Protein AF-A0A0R1MH10-F1 (afdb_monomer)

Solvent-accessible surface area (backbone atoms only — not comparable to full-atom values): 10996 Å² total; per-residue (Å²): 116,68,69,54,78,72,66,30,59,38,69,49,75,49,73,66,79,58,63,68,62,50,39,54,51,52,22,54,51,62,68,70,52,80,83,73,74,66,69,77,45,77,47,77,56,81,84,80,81,87,62,103,76,69,92,75,85,73,92,82,74,76,91,62,77,56,71,48,74,49,76,66,80,71,72,65,88,79,61,58,63,61,62,51,40,26,70,72,51,69,49,53,58,67,57,53,51,52,26,51,60,68,27,40,71,56,49,66,62,30,38,69,50,32,49,66,64,40,49,52,52,53,30,53,53,49,41,56,51,48,53,53,54,47,67,77,32,59,45,81,41,79,49,98,50,67,61,65,78,66,80,74,62,70,78,79,83,79,76,78,81,85,79,85,84,92,87,82,84,89,134

Mean predicted aligned error: 15.52 Å

Structure (mmCIF, N/CA/C/O backbone):
data_AF-A0A0R1MH10-F1
#
_entry.id   AF-A0A0R1MH10-F1
#
loop_
_atom_site.group_PDB
_atom_site.id
_atom_site.type_symbol
_atom_site.label_atom_id
_atom_site.label_alt_id
_atom_site.label_comp_id
_atom_site.label_asym_id
_atom_site.label_entity_id
_atom_site.label_seq_id
_atom_site.pdbx_PDB_ins_code
_atom_site.Cartn_x
_atom_site.Cartn_y
_atom_site.Cartn_z
_atom_site.occupancy
_atom_site.B_iso_or_equiv
_atom_site.auth_seq_id
_atom_site.auth_comp_id
_atom_site.auth_asym_id
_atom_site.auth_atom_id
_atom_site.pdbx_PDB_model_num
ATOM 1 N N . MET A 1 1 ? -29.114 27.194 25.968 1.00 63.59 1 MET A N 1
ATOM 2 C CA . MET A 1 1 ? -28.027 26.240 26.307 1.00 63.59 1 MET A CA 1
ATOM 3 C C . MET A 1 1 ? -28.200 24.905 25.583 1.00 63.59 1 MET A C 1
ATOM 5 O O . MET A 1 1 ? -27.316 24.065 25.655 1.00 63.59 1 MET A O 1
ATOM 9 N N . ASP A 1 2 ? -29.293 24.713 24.843 1.00 77.38 2 ASP A N 1
ATOM 10 C CA . ASP A 1 2 ? -29.742 23.392 24.395 1.00 77.38 2 ASP A CA 1
ATOM 11 C C . ASP A 1 2 ? -28.811 22.737 23.377 1.00 77.38 2 ASP A C 1
ATOM 13 O O . ASP A 1 2 ? -28.592 21.536 23.448 1.00 77.38 2 ASP A O 1
ATOM 17 N N . LEU A 1 3 ? -28.186 23.515 22.489 1.00 82.88 3 LEU A N 1
ATOM 18 C CA . LEU A 1 3 ? -27.223 22.991 21.516 1.00 82.88 3 LEU A CA 1
ATOM 19 C C . LEU A 1 3 ? -26.020 22.314 22.190 1.00 82.88 3 LEU A C 1
ATOM 21 O O . LEU A 1 3 ? -25.585 21.260 21.741 1.00 82.88 3 LEU A O 1
ATOM 25 N N . TRP A 1 4 ? -25.515 22.891 23.284 1.00 83.06 4 TRP A N 1
ATOM 26 C CA . TRP A 1 4 ? -24.338 22.379 23.987 1.00 83.06 4 TRP A CA 1
ATOM 27 C C . TRP A 1 4 ? -24.566 20.965 24.526 1.00 83.06 4 TRP A C 1
ATOM 29 O O . TRP A 1 4 ? -23.764 20.073 24.270 1.00 83.06 4 TRP A O 1
ATOM 39 N N . ASN A 1 5 ? -25.718 20.735 25.158 1.00 79.75 5 ASN A N 1
ATOM 40 C CA . ASN A 1 5 ? -26.096 19.430 25.707 1.00 79.75 5 ASN A CA 1
ATOM 41 C C . ASN A 1 5 ? -26.227 18.330 24.635 1.00 79.75 5 ASN A C 1
ATOM 43 O O . ASN A 1 5 ? -26.214 17.149 24.970 1.00 79.75 5 ASN A O 1
ATOM 47 N N . HIS A 1 6 ? -26.375 18.701 23.357 1.00 80.12 6 HIS A N 1
ATOM 48 C CA . HIS A 1 6 ? -26.439 17.746 22.248 1.00 80.12 6 HIS A CA 1
ATOM 49 C C . HIS A 1 6 ? -25.063 17.430 21.646 1.00 80.12 6 HIS A C 1
ATOM 51 O O . HIS A 1 6 ? -24.891 16.349 21.090 1.00 80.12 6 HIS A O 1
ATOM 57 N N . ILE A 1 7 ? -24.090 18.346 21.738 1.00 85.44 7 ILE A N 1
ATOM 58 C CA . ILE A 1 7 ? -22.777 18.203 21.082 1.00 85.44 7 ILE A CA 1
ATOM 59 C C . ILE A 1 7 ? -21.623 17.933 22.056 1.00 85.44 7 ILE A C 1
ATOM 61 O O . ILE A 1 7 ? -20.516 17.641 21.612 1.00 85.44 7 ILE A O 1
ATOM 65 N N . ASN A 1 8 ? -21.851 18.024 23.370 1.00 85.06 8 ASN A N 1
ATOM 66 C CA . ASN A 1 8 ? -20.802 17.855 24.377 1.00 85.06 8 ASN A CA 1
ATOM 67 C C . ASN A 1 8 ? -20.466 16.388 24.695 1.00 85.06 8 ASN A C 1
ATOM 69 O O . ASN A 1 8 ? -19.541 16.143 25.462 1.00 85.06 8 ASN A O 1
ATOM 73 N N . LYS A 1 9 ? -21.176 15.406 24.131 1.00 84.50 9 LYS A N 1
ATOM 74 C CA . LYS A 1 9 ? -20.918 13.983 24.387 1.00 84.50 9 LYS A CA 1
ATOM 75 C C . LYS A 1 9 ? -19.616 13.539 23.727 1.00 84.50 9 LYS A C 1
ATOM 77 O O . LYS A 1 9 ? -19.423 13.737 22.526 1.00 84.50 9 LYS A O 1
ATOM 82 N N . LYS A 1 10 ? -18.729 12.899 24.490 1.00 84.81 10 LYS A N 1
ATOM 83 C CA . LYS A 1 10 ? -17.551 12.247 23.919 1.00 84.81 10 LYS A CA 1
ATOM 84 C C . LYS A 1 10 ? -17.973 10.979 23.178 1.00 84.81 10 LYS A C 1
ATOM 86 O O . LYS A 1 10 ? -18.950 10.312 23.519 1.00 84.81 10 LYS A O 1
ATOM 91 N N . THR A 1 11 ? -17.232 10.658 22.127 1.00 84.94 11 THR A N 1
ATOM 92 C CA . THR A 1 11 ? -17.444 9.446 21.338 1.00 84.94 11 THR A CA 1
ATOM 93 C C . THR A 1 11 ? -16.133 8.694 21.197 1.00 84.94 11 THR A C 1
ATOM 95 O O . THR A 1 11 ? -15.051 9.280 21.202 1.00 84.94 11 THR A O 1
ATOM 98 N N . THR A 1 12 ? -16.242 7.378 21.091 1.00 86.88 12 THR A N 1
ATOM 99 C CA . THR A 1 12 ? -15.170 6.493 20.646 1.00 86.88 12 THR A CA 1
ATOM 100 C C . THR A 1 12 ? -15.584 5.847 19.328 1.00 86.88 12 THR A C 1
ATOM 102 O O . THR A 1 12 ? -16.761 5.885 18.955 1.00 86.88 12 THR A O 1
ATOM 105 N N . TYR A 1 13 ? -14.635 5.261 18.610 1.00 80.38 13 TYR A N 1
ATOM 106 C CA . TYR A 1 13 ? -14.892 4.583 17.347 1.00 80.38 13 TYR A CA 1
ATOM 107 C C . TYR A 1 13 ? -14.321 3.167 17.364 1.00 80.38 13 TYR A C 1
ATOM 109 O O . TYR A 1 13 ? -13.304 2.888 17.998 1.00 80.38 13 TYR A O 1
ATOM 117 N N . GLU A 1 14 ? -14.990 2.274 16.649 1.00 82.50 14 GLU A N 1
ATOM 118 C CA . GLU A 1 14 ? -14.522 0.927 16.349 1.00 82.50 14 GLU A CA 1
ATOM 119 C C . GLU A 1 14 ? -14.505 0.757 14.829 1.00 82.50 14 GLU A C 1
ATOM 121 O O . GLU A 1 14 ? -15.427 1.203 14.144 1.00 82.50 14 GLU A O 1
ATOM 126 N N . ILE A 1 15 ? -13.437 0.159 14.299 1.00 82.44 15 ILE A N 1
ATOM 127 C CA . ILE A 1 15 ? -13.278 -0.089 12.863 1.00 82.44 15 ILE A CA 1
ATOM 128 C C . ILE A 1 15 ? -13.296 -1.598 12.651 1.00 82.44 15 ILE A C 1
ATOM 130 O O . ILE A 1 15 ? -12.416 -2.305 13.147 1.00 82.44 15 ILE A O 1
ATOM 134 N N 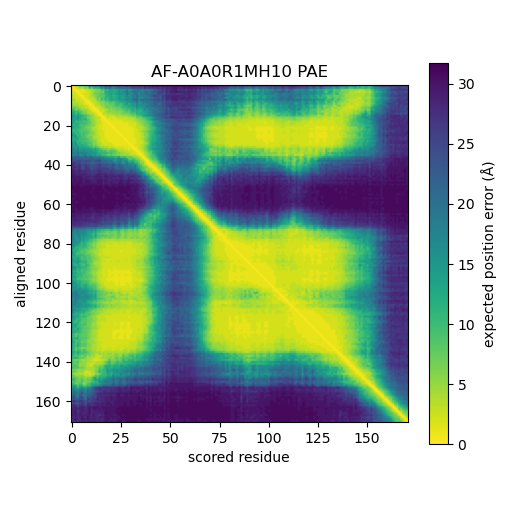. HIS A 1 16 ? -14.270 -2.087 11.887 1.00 83.75 16 HIS A N 1
ATOM 135 C CA . HIS A 1 16 ? -14.294 -3.476 11.435 1.00 83.75 16 HIS A CA 1
ATOM 136 C C . HIS A 1 16 ? -13.599 -3.583 10.075 1.00 83.75 16 HIS A C 1
ATOM 138 O O . HIS A 1 16 ? -14.191 -3.296 9.044 1.00 83.75 16 HIS A O 1
ATOM 144 N N . PHE A 1 17 ? -12.326 -3.976 10.061 1.00 85.69 17 PHE A N 1
ATOM 145 C CA . PHE A 1 17 ? -11.559 -4.097 8.819 1.00 85.69 17 PHE A CA 1
ATOM 146 C C . PHE A 1 17 ? -11.522 -5.554 8.338 1.00 85.69 17 PHE A C 1
ATOM 148 O O . PHE A 1 17 ? -10.809 -6.378 8.918 1.00 85.69 17 PHE A O 1
ATOM 155 N N . ASP A 1 18 ? -12.273 -5.876 7.281 1.00 90.81 18 ASP A N 1
ATOM 156 C CA . ASP A 1 18 ? -12.199 -7.186 6.626 1.00 90.81 18 ASP A CA 1
ATOM 157 C C . ASP A 1 18 ? -11.030 -7.202 5.632 1.00 90.81 18 ASP A C 1
ATOM 159 O O . ASP A 1 18 ? -11.088 -6.674 4.518 1.00 90.81 18 ASP A O 1
ATOM 163 N N . GLU A 1 19 ? -9.932 -7.829 6.051 1.00 92.56 19 GLU A N 1
ATOM 164 C CA . GLU A 1 19 ? -8.724 -7.919 5.239 1.00 92.56 19 GLU A CA 1
ATOM 165 C C . GLU A 1 19 ? -8.947 -8.669 3.921 1.00 92.56 19 GLU A C 1
ATOM 167 O O . GLU A 1 19 ? -8.366 -8.298 2.900 1.00 92.56 19 GLU A O 1
ATOM 172 N N . ASP A 1 20 ? -9.760 -9.723 3.918 1.00 95.12 20 ASP A N 1
ATOM 173 C CA . ASP A 1 20 ? -9.961 -10.540 2.725 1.00 95.12 20 ASP A CA 1
ATOM 174 C C . ASP A 1 20 ? -10.788 -9.780 1.691 1.00 95.12 20 ASP A C 1
ATOM 176 O O . ASP A 1 20 ? -10.447 -9.778 0.502 1.00 95.12 20 ASP A O 1
ATOM 180 N N . GLN A 1 21 ? -11.823 -9.070 2.140 1.00 94.38 21 GLN A N 1
ATOM 181 C CA . GLN A 1 21 ? -12.586 -8.167 1.287 1.00 94.38 21 GLN A CA 1
ATOM 182 C C . GLN A 1 21 ? -11.686 -7.074 0.695 1.00 94.38 21 GLN A C 1
ATOM 184 O O . GLN A 1 21 ? -11.704 -6.861 -0.522 1.00 94.38 21 GLN A O 1
ATOM 189 N N . PHE A 1 22 ? -10.863 -6.426 1.524 1.00 95.81 22 PHE A N 1
ATOM 190 C CA . PHE A 1 22 ? -9.948 -5.377 1.079 1.00 95.81 22 PHE A CA 1
ATOM 191 C C . PHE A 1 22 ? -8.923 -5.889 0.055 1.00 95.81 22 PHE A C 1
ATOM 193 O O . PHE A 1 22 ? -8.746 -5.286 -1.006 1.00 95.81 22 PHE A O 1
ATOM 200 N N . VAL A 1 23 ? -8.279 -7.031 0.325 1.00 97.19 23 VAL A N 1
ATOM 201 C CA . VAL A 1 23 ? -7.299 -7.642 -0.589 1.00 97.19 23 VAL A CA 1
ATOM 202 C C . VAL A 1 23 ? -7.944 -7.963 -1.937 1.00 97.19 23 VAL A C 1
ATOM 204 O O . VAL A 1 23 ? -7.374 -7.639 -2.980 1.00 97.19 23 VAL A O 1
ATOM 207 N N . ASN A 1 24 ? -9.138 -8.559 -1.937 1.00 96.88 24 ASN A N 1
ATOM 208 C CA . ASN A 1 24 ? -9.848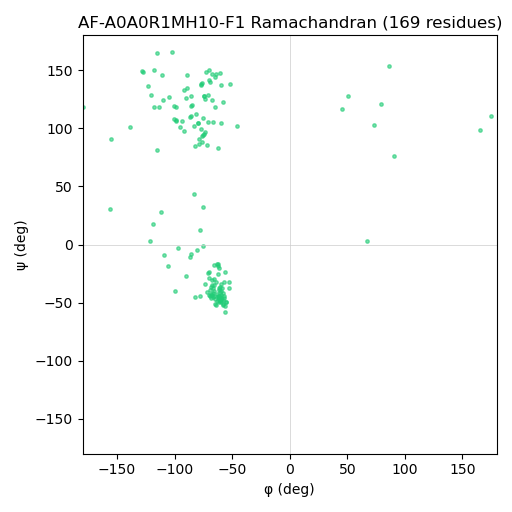 -8.901 -3.170 1.00 96.88 24 ASN A CA 1
ATOM 209 C C . ASN A 1 24 ? -10.211 -7.655 -3.991 1.00 96.88 24 ASN A C 1
ATOM 211 O O . ASN A 1 24 ? -10.013 -7.640 -5.210 1.00 96.88 24 ASN A O 1
ATOM 215 N N . LEU A 1 25 ? -10.688 -6.599 -3.327 1.00 95.75 25 LEU A N 1
ATOM 216 C CA . LEU A 1 25 ? -10.993 -5.316 -3.958 1.00 95.75 25 LEU A CA 1
ATOM 217 C C . LEU A 1 25 ? -9.743 -4.686 -4.593 1.00 95.75 25 LEU A C 1
ATOM 219 O O . LEU A 1 25 ? -9.772 -4.302 -5.764 1.00 95.75 25 LEU A O 1
ATOM 223 N N . ALA A 1 26 ? -8.637 -4.625 -3.849 1.00 96.44 26 ALA A N 1
ATOM 224 C CA . ALA A 1 26 ? -7.380 -4.054 -4.323 1.00 96.44 26 ALA A CA 1
ATOM 225 C C . ALA A 1 26 ? -6.818 -4.813 -5.532 1.00 96.44 26 ALA A C 1
ATOM 227 O O . ALA A 1 26 ? -6.434 -4.199 -6.528 1.00 96.44 26 ALA A O 1
ATOM 228 N N . VAL A 1 27 ? -6.838 -6.149 -5.496 1.00 96.69 27 VAL A N 1
ATOM 229 C CA . VAL A 1 27 ? -6.418 -6.990 -6.629 1.00 96.69 27 VAL A CA 1
ATOM 230 C C . VAL A 1 27 ? -7.273 -6.721 -7.866 1.00 96.69 27 VAL A C 1
ATOM 232 O O . VAL A 1 27 ? -6.735 -6.600 -8.969 1.00 96.69 27 VAL A O 1
ATOM 235 N N . ALA A 1 28 ? -8.595 -6.623 -7.707 1.00 95.81 28 ALA A N 1
ATOM 236 C CA . ALA A 1 28 ? -9.498 -6.342 -8.817 1.00 95.81 28 ALA A CA 1
ATOM 237 C C . ALA A 1 28 ? -9.216 -4.968 -9.441 1.00 95.81 28 ALA A C 1
ATOM 239 O O . ALA A 1 28 ? -9.106 -4.862 -10.664 1.00 95.81 28 ALA A O 1
ATOM 240 N N . ARG A 1 29 ? -9.029 -3.932 -8.615 1.00 94.62 29 ARG A N 1
ATOM 241 C CA . ARG A 1 29 ? -8.722 -2.578 -9.093 1.00 94.62 29 ARG A CA 1
ATOM 242 C C . ARG A 1 29 ? -7.358 -2.477 -9.765 1.00 94.62 29 ARG A C 1
ATOM 244 O O . ARG A 1 29 ? -7.275 -1.893 -10.840 1.00 94.62 29 ARG A O 1
ATOM 251 N N . LEU A 1 30 ? -6.326 -3.116 -9.215 1.00 93.31 30 LEU A N 1
ATOM 252 C CA . LEU A 1 30 ? -5.001 -3.168 -9.844 1.00 93.31 30 LEU A CA 1
ATOM 253 C C . LEU A 1 30 ? -5.035 -3.811 -11.234 1.00 93.31 30 LEU A C 1
ATOM 255 O O . LEU A 1 30 ? -4.329 -3.369 -12.137 1.00 93.31 30 LEU A O 1
ATOM 259 N N . LYS A 1 31 ? -5.860 -4.847 -11.430 1.00 91.44 31 LYS A N 1
ATOM 260 C CA . LYS A 1 31 ? -6.019 -5.507 -12.737 1.00 91.44 31 LYS A CA 1
ATOM 261 C C . LYS A 1 31 ? -6.751 -4.645 -13.765 1.00 91.44 31 LYS A C 1
ATOM 263 O O . LYS A 1 31 ? -6.525 -4.818 -14.957 1.00 91.44 31 LYS A O 1
ATOM 268 N N . GLN A 1 32 ? -7.631 -3.753 -13.315 1.00 90.62 32 GLN A N 1
ATOM 269 C CA . GLN A 1 32 ? -8.398 -2.840 -14.169 1.00 90.62 32 GLN A CA 1
ATOM 270 C C . GLN A 1 32 ? -7.649 -1.535 -14.480 1.00 90.62 32 GLN A C 1
ATOM 272 O O . GLN A 1 32 ? -8.102 -0.762 -15.322 1.00 90.62 32 GLN A O 1
ATOM 277 N N . GLY A 1 33 ? -6.532 -1.279 -13.796 1.00 83.38 33 GLY A N 1
ATOM 278 C CA . GLY A 1 33 ? -5.725 -0.078 -13.957 1.00 83.38 33 GLY A CA 1
ATOM 279 C C . GLY A 1 33 ? -5.156 0.104 -15.363 1.00 83.38 33 GLY A C 1
ATOM 280 O O . GLY A 1 33 ? -4.815 -0.859 -16.054 1.00 83.38 33 GLY A O 1
ATOM 281 N N . SER A 1 34 ? -5.017 1.366 -15.772 1.00 81.38 34 SER A N 1
ATOM 282 C CA . SER A 1 34 ? -4.335 1.721 -17.017 1.00 81.38 34 SER A CA 1
ATOM 283 C C . SER A 1 34 ? -2.852 1.342 -16.966 1.00 81.38 34 SER A C 1
ATOM 285 O O . SER A 1 34 ? -2.232 1.449 -15.906 1.00 81.38 34 SER A O 1
ATOM 287 N N . PRO A 1 35 ? -2.244 0.957 -18.102 1.00 77.25 35 PRO A N 1
ATOM 288 C CA . PRO A 1 35 ? -0.834 0.625 -18.112 1.00 77.25 35 PRO A CA 1
ATOM 289 C C . PRO A 1 35 ? 0.108 1.779 -17.806 1.00 77.25 35 PRO A C 1
ATOM 291 O O . PRO A 1 35 ? -0.107 2.903 -18.262 1.00 77.25 35 PRO A O 1
ATOM 294 N N . ILE A 1 36 ? 1.199 1.481 -17.097 1.00 80.94 36 ILE A N 1
ATOM 295 C CA . ILE A 1 36 ? 2.209 2.483 -16.775 1.00 80.94 36 ILE A CA 1
ATOM 296 C C . ILE A 1 36 ? 3.042 2.814 -18.004 1.00 80.94 36 ILE A C 1
ATOM 298 O O . ILE A 1 36 ? 3.592 1.946 -18.690 1.00 80.94 36 ILE A O 1
ATOM 302 N N . SER A 1 37 ? 3.128 4.114 -18.282 1.00 68.25 37 SER A N 1
ATOM 303 C CA . SER A 1 37 ? 3.898 4.621 -19.407 1.00 68.25 37 SER A CA 1
ATOM 304 C C . SER A 1 37 ? 5.402 4.462 -19.168 1.00 68.25 37 SER A C 1
ATOM 306 O O . SER A 1 37 ? 5.922 4.637 -18.063 1.00 68.25 37 SER A O 1
ATOM 308 N N . ARG A 1 38 ? 6.117 4.118 -20.237 1.00 61.22 38 ARG A N 1
ATOM 309 C CA . ARG A 1 38 ? 7.573 3.976 -20.223 1.00 61.22 38 ARG A CA 1
ATOM 310 C C . ARG A 1 38 ? 8.236 5.352 -20.257 1.00 61.22 38 ARG A C 1
ATOM 312 O O . ARG A 1 38 ? 7.868 6.177 -21.090 1.00 61.22 38 ARG A O 1
ATOM 319 N N . VAL A 1 39 ? 9.280 5.554 -19.453 1.00 59.34 39 VAL A N 1
ATOM 320 C CA . VAL A 1 39 ? 10.143 6.742 -19.567 1.00 59.34 39 VAL A CA 1
ATOM 321 C C . VAL A 1 39 ? 10.928 6.675 -20.882 1.00 59.34 39 VAL A C 1
ATOM 323 O O . VAL A 1 39 ? 11.613 5.686 -21.154 1.00 59.34 39 VAL A O 1
ATOM 326 N N . GLN A 1 40 ? 10.814 7.711 -21.713 1.00 52.81 40 GLN A N 1
ATOM 327 C CA . GLN A 1 40 ? 11.574 7.862 -22.956 1.00 52.81 40 GLN A CA 1
ATOM 328 C C . GLN A 1 40 ? 12.585 8.999 -22.790 1.00 52.81 40 GLN A C 1
ATOM 330 O O . GLN A 1 40 ? 12.202 10.119 -22.462 1.00 52.81 40 GLN A O 1
ATOM 335 N N . TYR A 1 41 ? 13.869 8.721 -23.027 1.00 49.81 41 TYR A N 1
ATOM 336 C CA . TYR A 1 41 ? 14.903 9.755 -23.079 1.00 49.81 41 TYR A CA 1
ATOM 337 C C . TYR A 1 41 ? 15.225 10.073 -24.539 1.00 49.81 41 TYR A C 1
ATOM 339 O O . TYR A 1 41 ? 15.679 9.197 -25.276 1.00 49.81 41 TYR A O 1
ATOM 347 N N . THR A 1 42 ? 15.011 11.324 -24.949 1.00 49.16 42 THR A N 1
ATOM 348 C CA . THR A 1 42 ? 15.448 11.826 -26.257 1.00 49.16 42 THR A CA 1
ATOM 349 C C . THR A 1 42 ? 16.797 12.511 -26.093 1.00 49.16 42 THR A C 1
ATOM 351 O O . THR A 1 42 ? 16.875 13.655 -25.646 1.00 49.16 42 THR A O 1
ATOM 354 N N . THR A 1 43 ? 17.881 11.829 -26.458 1.00 46.19 43 THR A N 1
ATOM 355 C CA . THR A 1 43 ? 19.197 12.473 -26.548 1.00 46.19 43 THR A CA 1
ATOM 356 C C . THR A 1 43 ? 19.342 13.131 -27.917 1.00 46.19 43 THR A C 1
ATOM 358 O O . THR A 1 43 ? 19.299 12.449 -28.941 1.00 46.19 43 THR A O 1
ATOM 361 N N . ARG A 1 44 ? 19.549 14.454 -27.938 1.00 50.62 44 ARG A N 1
ATOM 362 C CA . ARG A 1 44 ? 19.977 15.197 -29.131 1.00 50.62 44 ARG A CA 1
ATOM 363 C C . ARG A 1 44 ? 21.483 15.417 -29.058 1.00 50.62 44 ARG A C 1
ATOM 365 O O . ARG A 1 44 ? 21.952 16.211 -28.249 1.00 50.62 44 ARG A O 1
ATOM 372 N N . MET A 1 45 ? 22.241 14.704 -29.885 1.00 48.28 45 MET A N 1
ATOM 373 C CA . MET A 1 45 ? 23.658 15.000 -30.105 1.00 48.28 45 MET A CA 1
ATOM 374 C C . MET A 1 45 ? 23.775 15.906 -31.327 1.00 48.28 45 MET A C 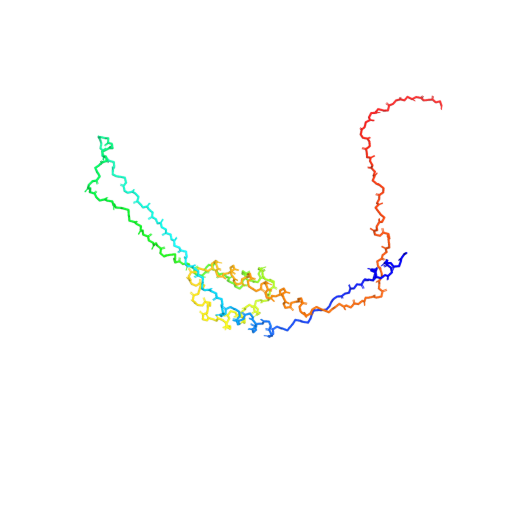1
ATOM 376 O O . MET A 1 45 ? 23.606 15.446 -32.451 1.00 48.28 45 MET A O 1
ATOM 380 N N . ALA A 1 46 ? 24.065 17.189 -31.112 1.00 46.47 46 ALA A N 1
ATOM 381 C CA . ALA A 1 46 ? 24.503 18.072 -32.185 1.00 46.47 46 ALA A CA 1
ATOM 382 C C . ALA A 1 46 ? 26.003 17.841 -32.409 1.00 46.47 46 ALA A C 1
ATOM 384 O O . ALA A 1 46 ? 26.823 18.139 -31.539 1.00 46.47 46 ALA A O 1
ATOM 385 N N . SER A 1 47 ? 26.384 17.278 -33.554 1.00 45.81 47 SER A N 1
ATOM 386 C CA . SER A 1 47 ? 27.791 17.184 -33.943 1.00 45.81 47 SER A CA 1
ATOM 387 C C . SER A 1 47 ? 28.290 18.564 -34.374 1.00 45.81 47 SER A C 1
ATOM 389 O O . SER A 1 47 ? 28.095 18.961 -35.520 1.00 45.81 47 SER A O 1
ATOM 391 N N . ILE A 1 48 ? 28.936 19.303 -33.470 1.00 47.41 48 ILE A N 1
ATOM 392 C CA . ILE A 1 48 ? 29.648 20.533 -33.832 1.00 47.41 48 ILE A CA 1
ATOM 393 C C . ILE A 1 48 ? 30.999 20.121 -34.423 1.00 47.41 48 ILE A C 1
ATOM 395 O O . ILE A 1 48 ? 31.903 19.704 -33.700 1.00 47.41 48 ILE A O 1
ATOM 399 N N . LYS A 1 49 ? 31.140 20.208 -35.748 1.00 40.16 49 LYS A N 1
ATOM 400 C CA . LYS A 1 49 ? 32.451 20.153 -36.405 1.00 40.16 49 LYS A CA 1
ATOM 401 C C . LYS A 1 49 ? 33.037 21.563 -36.408 1.00 40.16 49 LYS A C 1
ATOM 403 O O . LYS A 1 49 ? 32.532 22.437 -37.103 1.00 40.16 49 LYS A O 1
ATOM 408 N N . GLN A 1 50 ? 34.091 21.784 -35.627 1.00 39.06 50 GLN A N 1
ATOM 409 C CA . GLN A 1 50 ? 34.874 23.016 -35.672 1.00 39.06 50 GLN A CA 1
ATOM 410 C C . GLN A 1 50 ? 35.936 22.889 -36.774 1.00 39.06 50 GLN A C 1
ATOM 412 O O . GLN A 1 50 ? 36.772 21.989 -36.728 1.00 39.06 50 GLN A O 1
ATOM 417 N N . SER A 1 51 ? 35.876 23.774 -37.769 1.00 42.44 51 SER A N 1
ATOM 418 C CA . SER A 1 51 ? 36.913 23.979 -38.786 1.00 42.44 51 SER A CA 1
ATOM 419 C C . SER A 1 51 ? 37.558 25.347 -38.556 1.00 42.44 51 SER A C 1
ATOM 421 O O . SER A 1 51 ? 36.885 26.281 -38.117 1.00 42.44 51 SER A O 1
ATOM 423 N N . ASP A 1 52 ? 38.857 25.458 -38.827 1.00 42.28 52 ASP A N 1
ATOM 424 C CA . ASP A 1 52 ? 39.766 26.538 -38.402 1.00 42.28 52 ASP A CA 1
ATOM 425 C C . ASP A 1 52 ? 39.592 27.867 -39.182 1.00 42.28 52 ASP A C 1
ATOM 427 O O . ASP A 1 52 ? 40.541 28.604 -39.429 1.00 42.28 52 ASP A O 1
ATOM 431 N N . GLY A 1 53 ? 38.369 28.182 -39.623 1.00 43.75 53 GLY A N 1
ATOM 432 C CA . GLY A 1 53 ? 38.109 29.257 -40.588 1.00 43.75 53 GLY A CA 1
ATOM 433 C C . GLY A 1 53 ? 36.702 29.856 -40.557 1.00 43.75 53 GLY A C 1
ATOM 434 O O . GLY A 1 53 ? 36.216 30.302 -41.591 1.00 43.75 53 GLY A O 1
ATOM 435 N N . GLY A 1 54 ? 36.047 29.883 -39.393 1.00 41.19 54 GLY A N 1
ATOM 436 C CA . GLY A 1 54 ? 34.717 30.481 -39.231 1.00 41.19 54 GLY A CA 1
ATOM 437 C C . GLY A 1 54 ? 33.560 29.527 -39.553 1.00 41.19 54 GLY A C 1
ATOM 438 O O . GLY A 1 54 ? 33.698 28.555 -40.291 1.00 41.19 54 GLY A O 1
ATOM 439 N N . ILE A 1 55 ? 32.409 29.792 -38.929 1.00 40.62 55 ILE A N 1
ATOM 440 C CA . ILE A 1 55 ? 31.203 28.962 -39.021 1.00 40.62 55 ILE A CA 1
ATOM 441 C C . ILE A 1 55 ? 30.561 29.188 -40.396 1.00 40.62 55 ILE A C 1
ATOM 443 O O . ILE A 1 55 ? 29.803 30.138 -40.581 1.00 40.62 55 ILE A O 1
ATOM 447 N N . ILE A 1 56 ? 30.870 28.331 -41.367 1.00 37.88 56 ILE A N 1
ATOM 448 C CA . ILE A 1 56 ? 30.110 28.245 -42.616 1.00 37.88 56 ILE A CA 1
ATOM 449 C C . ILE A 1 56 ? 28.951 27.280 -42.361 1.00 37.88 56 ILE A C 1
ATOM 451 O O . ILE A 1 56 ? 29.158 26.082 -42.169 1.00 37.88 56 ILE A O 1
ATOM 455 N N . TYR A 1 57 ? 27.729 27.811 -42.314 1.00 37.94 57 TYR A N 1
ATOM 456 C CA . TYR A 1 57 ? 26.516 27.000 -42.366 1.00 37.94 57 TYR A CA 1
ATOM 457 C C . TYR A 1 57 ? 26.306 26.548 -43.816 1.00 37.94 57 TYR A C 1
ATOM 459 O O . TYR A 1 57 ? 25.639 27.233 -44.587 1.00 37.94 57 TYR A O 1
ATOM 467 N N . ASP A 1 58 ? 26.890 25.412 -44.195 1.00 37.41 58 ASP A N 1
ATOM 468 C CA . ASP A 1 58 ? 26.511 24.715 -45.427 1.00 37.41 58 ASP A CA 1
ATOM 469 C C . ASP A 1 58 ? 25.230 23.917 -45.159 1.00 37.41 58 ASP A C 1
ATOM 471 O O . ASP A 1 58 ? 25.238 22.884 -44.489 1.00 37.41 58 ASP A O 1
ATOM 475 N N . ALA A 1 59 ? 24.104 24.425 -45.658 1.00 42.16 59 ALA A N 1
ATOM 476 C CA . ALA A 1 59 ? 22.772 23.867 -45.434 1.00 42.16 59 ALA A CA 1
ATOM 477 C C . ALA A 1 59 ? 22.443 22.628 -46.298 1.00 42.16 59 ALA A C 1
ATOM 479 O O . ALA A 1 59 ? 21.283 22.232 -46.354 1.00 42.16 59 ALA A O 1
ATOM 480 N N . GLU A 1 60 ? 23.417 21.998 -46.968 1.00 43.28 60 GLU A N 1
ATOM 481 C CA . GLU A 1 60 ? 23.124 20.953 -47.968 1.00 43.28 60 GLU A CA 1
ATOM 482 C C . GLU A 1 60 ? 23.728 19.560 -47.721 1.00 43.28 60 GLU A C 1
ATOM 484 O O . GLU A 1 60 ? 23.468 18.651 -48.507 1.00 43.28 60 GLU A O 1
ATOM 489 N N . GLN A 1 61 ? 24.441 19.295 -46.619 1.00 37.50 61 GLN A N 1
ATOM 490 C CA . GLN A 1 61 ? 24.847 17.915 -46.295 1.00 37.50 61 GLN A CA 1
ATOM 491 C C . GLN A 1 61 ? 24.717 17.566 -44.810 1.00 37.50 61 GLN A C 1
ATOM 493 O O . GLN A 1 61 ? 25.605 17.821 -44.003 1.00 37.50 61 GLN A O 1
ATOM 498 N N . GLY A 1 62 ? 23.628 16.857 -44.500 1.00 38.38 62 GLY A N 1
ATOM 499 C CA . GLY A 1 62 ? 23.528 15.977 -43.339 1.00 38.38 62 GLY A CA 1
ATOM 500 C C . GLY A 1 62 ? 23.011 16.643 -42.071 1.00 38.38 62 GLY A C 1
ATOM 501 O O . GLY A 1 62 ? 23.772 16.844 -41.127 1.00 38.38 62 GLY A O 1
ATOM 502 N N . ASP A 1 63 ? 21.698 16.878 -42.011 1.00 41.69 63 ASP A N 1
ATOM 503 C CA . ASP A 1 63 ? 20.966 17.014 -40.748 1.00 41.69 63 ASP A CA 1
ATOM 504 C C . ASP A 1 63 ? 21.060 15.688 -39.973 1.00 41.69 63 ASP A C 1
ATOM 506 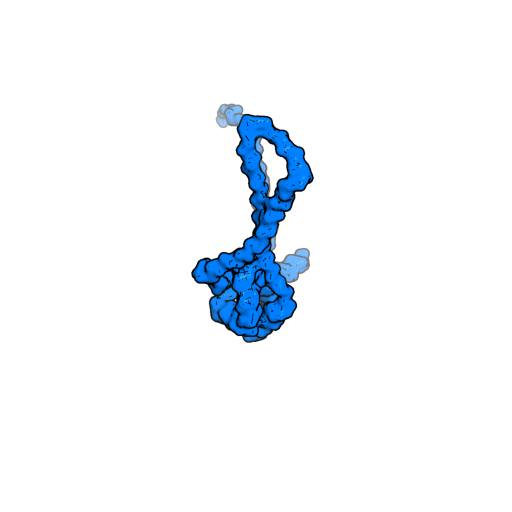O O . ASP A 1 63 ? 20.230 14.786 -40.070 1.00 41.69 63 ASP A O 1
ATOM 510 N N . GLY A 1 64 ? 22.175 15.527 -39.267 1.00 42.75 64 GLY A N 1
ATOM 511 C CA . GLY A 1 64 ? 22.463 14.403 -38.395 1.00 42.75 64 GLY A CA 1
ATOM 512 C C . GLY A 1 64 ? 21.842 14.585 -37.017 1.00 42.75 64 GLY A C 1
ATOM 513 O O . GLY A 1 64 ? 22.511 14.307 -36.024 1.00 42.75 64 GLY A O 1
ATOM 514 N N . THR A 1 65 ? 20.592 15.044 -36.922 1.00 41.09 65 THR A N 1
ATOM 515 C CA . THR A 1 65 ? 19.848 14.981 -35.660 1.00 41.09 65 THR A CA 1
ATOM 516 C C . THR A 1 65 ? 19.485 13.522 -35.389 1.00 41.09 65 THR A C 1
ATOM 518 O O . THR A 1 65 ? 18.428 13.022 -35.765 1.00 41.09 65 THR A O 1
ATOM 521 N N . ARG A 1 66 ? 20.403 12.785 -34.757 1.00 44.50 66 ARG A N 1
ATOM 522 C CA . ARG A 1 66 ? 20.169 11.393 -34.365 1.00 44.50 66 ARG A CA 1
ATOM 523 C C . ARG A 1 66 ? 19.403 11.369 -33.043 1.00 44.50 66 ARG A C 1
ATOM 525 O O . ARG A 1 66 ? 20.008 11.260 -31.980 1.00 44.50 66 ARG A O 1
ATOM 532 N N . GLU A 1 67 ? 18.076 11.474 -33.104 1.00 44.16 67 GLU A N 1
ATOM 533 C CA . GLU A 1 67 ? 17.228 11.180 -31.945 1.00 44.16 67 GLU A CA 1
ATOM 534 C C . GLU A 1 67 ? 17.329 9.685 -31.637 1.00 44.16 67 GLU A C 1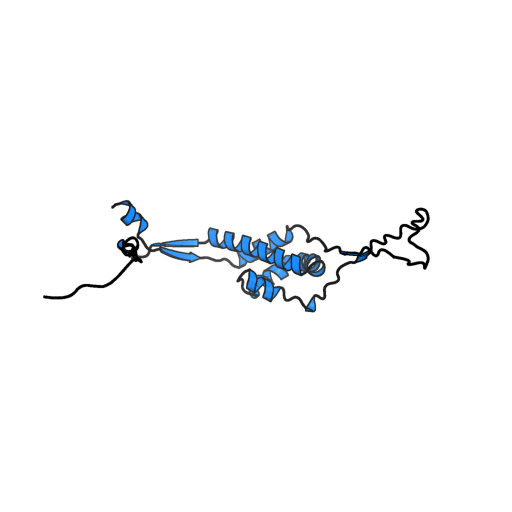
ATOM 536 O O . GLU A 1 67 ? 16.813 8.830 -32.355 1.00 44.16 67 GLU A O 1
ATOM 541 N N . THR A 1 68 ? 18.056 9.356 -30.574 1.00 46.28 68 THR A N 1
ATOM 542 C CA . THR A 1 68 ? 18.113 7.984 -30.074 1.00 46.28 68 THR A CA 1
ATOM 543 C C . THR A 1 68 ? 17.180 7.910 -28.878 1.00 46.28 68 THR A C 1
ATOM 545 O O . THR A 1 68 ? 17.482 8.481 -27.833 1.00 46.28 68 THR A O 1
ATOM 548 N N . VAL A 1 69 ? 16.037 7.237 -29.034 1.00 51.97 69 VAL A N 1
ATOM 549 C CA . VAL A 1 69 ? 15.158 6.903 -27.906 1.00 51.97 69 VAL A CA 1
ATOM 550 C C . VAL A 1 69 ? 15.809 5.744 -27.159 1.00 51.97 69 VAL A C 1
ATOM 552 O O . VAL A 1 69 ? 15.653 4.578 -27.529 1.00 51.97 69 VAL A O 1
ATOM 555 N N . ALA A 1 70 ? 16.605 6.059 -26.139 1.00 52.88 70 ALA A N 1
ATOM 556 C CA . ALA A 1 70 ? 17.180 5.040 -25.275 1.00 52.88 70 ALA A CA 1
ATOM 557 C C . ALA A 1 70 ? 16.084 4.497 -24.347 1.00 52.88 70 ALA A C 1
ATOM 559 O O . ALA A 1 70 ? 15.379 5.257 -23.678 1.00 52.88 70 ALA A O 1
ATOM 560 N N . LYS A 1 71 ? 15.921 3.171 -24.318 1.00 58.47 71 LYS A N 1
ATOM 561 C CA . LYS A 1 71 ? 15.060 2.505 -23.336 1.00 58.47 71 LYS A CA 1
ATOM 562 C C . LYS A 1 71 ? 15.774 2.550 -21.987 1.00 58.47 71 LYS A C 1
ATOM 564 O O . LYS A 1 71 ? 16.905 2.086 -21.893 1.00 58.47 71 LYS A O 1
ATOM 569 N N . ALA A 1 72 ? 15.117 3.087 -20.963 1.00 63.72 72 ALA A N 1
ATOM 570 C CA . ALA A 1 72 ? 15.594 2.961 -19.593 1.00 63.72 72 ALA A CA 1
ATOM 571 C C . ALA A 1 72 ? 15.544 1.478 -19.186 1.00 63.72 72 ALA A C 1
ATOM 573 O O . ALA A 1 72 ? 14.471 0.872 -19.207 1.00 63.72 72 ALA A O 1
ATOM 574 N N . GLU A 1 73 ? 16.692 0.888 -18.863 1.00 71.38 73 GLU A N 1
ATOM 575 C CA . GLU A 1 73 ? 16.760 -0.401 -18.175 1.00 71.38 73 GLU A CA 1
ATOM 576 C C . GLU A 1 73 ? 16.991 -0.130 -16.689 1.00 71.38 73 GLU A C 1
ATOM 578 O O . GLU A 1 73 ? 17.986 0.487 -16.306 1.00 71.38 73 GLU A O 1
ATOM 583 N N . TYR A 1 74 ? 16.039 -0.548 -15.855 1.00 79.62 74 TYR A N 1
ATOM 584 C CA . TYR A 1 74 ? 16.127 -0.393 -14.408 1.00 79.62 74 TYR A CA 1
ATOM 585 C C . TYR A 1 74 ? 16.767 -1.631 -13.781 1.00 79.62 74 TYR A C 1
ATOM 587 O O . TYR A 1 74 ? 16.363 -2.763 -14.053 1.00 79.62 74 TYR A O 1
ATOM 595 N N . ASP A 1 75 ? 17.729 -1.412 -12.888 1.00 85.56 75 ASP A N 1
ATOM 596 C CA . ASP A 1 75 ? 18.235 -2.457 -12.003 1.00 85.56 75 ASP A CA 1
ATOM 597 C C . ASP A 1 75 ? 17.216 -2.710 -10.883 1.00 85.56 75 ASP A C 1
ATOM 599 O O . ASP A 1 75 ? 17.202 -2.021 -9.862 1.00 85.56 75 ASP A O 1
ATOM 603 N N . LEU A 1 76 ? 16.341 -3.696 -11.099 1.00 84.69 76 LEU A N 1
ATOM 604 C CA . LEU A 1 76 ? 15.253 -4.045 -10.179 1.00 84.69 76 LEU A CA 1
ATOM 605 C C . LEU A 1 76 ? 15.745 -4.486 -8.797 1.00 84.69 76 LEU A C 1
ATOM 607 O O . LEU A 1 76 ? 14.977 -4.426 -7.845 1.00 84.69 76 LEU A O 1
ATOM 611 N N . SER A 1 77 ? 17.012 -4.900 -8.663 1.00 86.31 77 SER A N 1
ATOM 612 C CA . SER A 1 77 ? 17.573 -5.304 -7.368 1.00 86.31 77 SER A CA 1
ATOM 613 C C . SER A 1 77 ? 17.667 -4.149 -6.365 1.00 86.31 77 SER A C 1
ATOM 615 O O . SER A 1 77 ? 17.775 -4.386 -5.164 1.00 86.31 77 SER A O 1
ATOM 617 N N . LYS A 1 78 ? 17.595 -2.903 -6.848 1.00 88.25 78 LYS A N 1
ATOM 618 C CA . LYS A 1 78 ? 17.638 -1.686 -6.027 1.00 88.25 78 LYS A CA 1
ATOM 619 C C . LYS A 1 78 ? 16.277 -1.260 -5.481 1.00 88.25 78 LYS A C 1
ATOM 621 O O . LYS A 1 78 ? 16.233 -0.331 -4.680 1.00 88.25 78 LYS A O 1
ATOM 626 N N . PHE A 1 79 ? 15.194 -1.902 -5.912 1.00 90.00 79 PHE A N 1
ATOM 627 C CA . PHE A 1 79 ? 13.837 -1.535 -5.527 1.00 90.00 79 PHE A CA 1
ATOM 628 C C . PHE A 1 79 ? 13.281 -2.538 -4.515 1.00 90.00 79 PHE A C 1
ATOM 630 O O . PHE A 1 79 ? 13.264 -3.744 -4.764 1.00 90.00 79 PHE A O 1
ATOM 637 N N . ASP A 1 80 ? 12.800 -2.032 -3.380 1.00 93.75 80 ASP A N 1
ATOM 638 C CA . ASP A 1 80 ? 12.065 -2.808 -2.379 1.00 93.75 80 ASP A CA 1
ATOM 639 C C . ASP A 1 80 ? 10.631 -2.285 -2.282 1.00 93.75 80 ASP A C 1
ATOM 641 O O . ASP A 1 80 ? 10.270 -1.521 -1.382 1.00 93.75 80 ASP A O 1
ATOM 645 N N . ILE A 1 81 ? 9.808 -2.750 -3.220 1.00 93.44 81 ILE A N 1
ATOM 646 C CA . ILE A 1 81 ? 8.396 -2.379 -3.329 1.00 93.44 81 ILE A CA 1
ATOM 647 C C . ILE A 1 81 ? 7.602 -2.686 -2.054 1.00 93.44 81 ILE A C 1
ATOM 649 O O . ILE A 1 81 ? 6.663 -1.970 -1.719 1.00 93.44 81 ILE A O 1
ATOM 653 N N . LEU A 1 82 ? 7.963 -3.737 -1.307 1.00 95.62 82 LEU A N 1
ATOM 654 C CA . LEU A 1 82 ? 7.250 -4.087 -0.078 1.00 95.62 82 LEU A CA 1
ATOM 655 C C . LEU A 1 82 ? 7.518 -3.062 1.019 1.00 95.62 82 LEU A C 1
ATOM 657 O O . LEU A 1 82 ? 6.588 -2.683 1.727 1.00 95.62 82 LEU A O 1
ATOM 661 N N . THR A 1 83 ? 8.774 -2.640 1.171 1.00 96.62 83 THR A N 1
ATOM 662 C CA . THR A 1 83 ? 9.145 -1.599 2.136 1.00 96.62 83 THR A CA 1
ATOM 663 C C . THR A 1 83 ? 8.570 -0.249 1.725 1.00 96.62 83 THR A C 1
ATOM 665 O O . THR A 1 83 ? 7.998 0.435 2.571 1.00 96.62 83 THR A O 1
ATOM 668 N N . TYR A 1 84 ? 8.653 0.105 0.440 1.00 96.56 84 TYR A N 1
ATOM 669 C CA . TYR A 1 84 ? 8.061 1.336 -0.079 1.00 96.56 84 TYR A CA 1
ATOM 670 C C . TYR A 1 84 ? 6.557 1.398 0.221 1.00 96.56 84 TYR A C 1
ATOM 672 O O . TYR A 1 84 ? 6.105 2.274 0.953 1.00 96.56 84 TYR A O 1
ATOM 680 N N . LEU A 1 85 ? 5.785 0.406 -0.238 1.00 97.00 85 LEU A N 1
ATOM 681 C CA . LEU A 1 85 ? 4.332 0.401 -0.055 1.00 97.00 85 LEU A CA 1
ATOM 682 C C . LEU A 1 85 ? 3.930 0.310 1.419 1.00 97.00 85 LEU A C 1
ATOM 684 O O . LEU A 1 85 ? 2.905 0.864 1.804 1.00 97.00 85 LEU A O 1
ATOM 688 N N . GLN A 1 86 ? 4.714 -0.369 2.259 1.00 97.44 86 GLN A N 1
ATOM 689 C CA . GLN A 1 86 ? 4.469 -0.397 3.701 1.00 97.44 86 GLN A CA 1
ATOM 690 C C . GLN A 1 86 ? 4.566 1.005 4.307 1.00 97.44 86 GLN A C 1
ATOM 692 O O . GLN A 1 86 ? 3.700 1.376 5.099 1.00 97.44 86 GLN A O 1
ATOM 697 N N . ASN A 1 87 ? 5.596 1.767 3.940 1.00 97.12 87 ASN A N 1
ATOM 698 C CA . ASN A 1 87 ? 5.803 3.117 4.453 1.00 97.12 87 ASN A CA 1
ATOM 699 C C . ASN A 1 87 ? 4.730 4.085 3.940 1.00 97.12 87 ASN A C 1
ATOM 701 O O . ASN A 1 87 ? 4.183 4.847 4.730 1.00 97.12 87 ASN A O 1
ATOM 705 N N . GLU A 1 88 ? 4.382 3.999 2.655 1.00 96.44 88 GLU A N 1
ATOM 706 C CA . GLU A 1 88 ? 3.402 4.898 2.031 1.00 96.44 88 GLU A CA 1
ATOM 707 C C . GLU A 1 88 ? 1.953 4.607 2.445 1.00 96.44 88 GLU A C 1
ATOM 709 O O . GLU A 1 88 ? 1.131 5.515 2.555 1.00 96.44 88 GLU A O 1
ATOM 714 N N . THR A 1 89 ? 1.604 3.337 2.680 1.00 95.50 89 THR A N 1
ATOM 715 C CA . THR A 1 89 ? 0.205 2.943 2.938 1.00 95.50 89 THR A CA 1
ATOM 716 C C . THR A 1 89 ? -0.085 2.602 4.396 1.00 95.50 89 THR A C 1
ATOM 718 O O . THR A 1 89 ? -1.250 2.546 4.797 1.00 95.50 89 THR A O 1
ATOM 721 N N . GLY A 1 90 ? 0.939 2.315 5.203 1.00 94.94 90 GLY A N 1
ATOM 722 C CA . GLY A 1 90 ? 0.782 1.780 6.558 1.00 94.94 90 GLY A CA 1
ATOM 723 C C . GLY A 1 90 ? 0.209 0.355 6.615 1.00 94.94 90 GLY A C 1
ATOM 724 O O . GLY A 1 90 ? -0.022 -0.171 7.705 1.00 94.94 90 GLY A O 1
ATOM 725 N N . LEU A 1 91 ? -0.028 -0.297 5.470 1.00 95.88 91 LEU A N 1
ATOM 726 C CA . LEU A 1 91 ? -0.479 -1.684 5.423 1.00 95.88 91 LEU A CA 1
ATOM 727 C C . LEU A 1 91 ? 0.644 -2.629 5.856 1.00 95.88 91 LEU A C 1
ATOM 729 O O . LEU A 1 91 ? 1.834 -2.392 5.642 1.00 95.88 91 LEU A O 1
ATOM 733 N N . THR A 1 92 ? 0.266 -3.768 6.434 1.00 96.50 92 THR A N 1
ATOM 734 C CA . THR A 1 92 ? 1.258 -4.791 6.776 1.00 96.50 92 THR A CA 1
ATOM 735 C C . THR A 1 92 ? 1.862 -5.399 5.508 1.00 96.50 92 THR A C 1
ATOM 737 O O . THR A 1 92 ? 1.167 -5.618 4.512 1.00 96.50 92 THR A O 1
ATOM 740 N N . ARG A 1 93 ? 3.147 -5.780 5.566 1.00 97.25 93 ARG A N 1
ATOM 741 C CA . ARG A 1 93 ? 3.827 -6.480 4.456 1.00 97.25 93 ARG A CA 1
ATOM 742 C C . ARG A 1 93 ? 3.061 -7.720 3.989 1.00 97.25 93 ARG A C 1
ATOM 744 O O . ARG A 1 93 ? 3.091 -8.040 2.807 1.00 97.25 93 ARG A O 1
ATOM 751 N N . ARG A 1 94 ? 2.361 -8.406 4.905 1.00 97.06 94 ARG A N 1
ATOM 752 C CA . ARG A 1 94 ? 1.516 -9.568 4.592 1.00 97.06 94 ARG A CA 1
ATOM 753 C C . ARG A 1 94 ? 0.388 -9.194 3.629 1.00 97.06 94 ARG A C 1
ATOM 755 O O . ARG A 1 94 ? 0.229 -9.872 2.620 1.00 97.06 94 ARG A O 1
ATOM 762 N N . ILE A 1 95 ? -0.349 -8.119 3.907 1.00 96.94 95 ILE A N 1
ATOM 763 C CA . ILE A 1 95 ? -1.447 -7.641 3.051 1.00 96.94 95 ILE A CA 1
ATOM 764 C C . ILE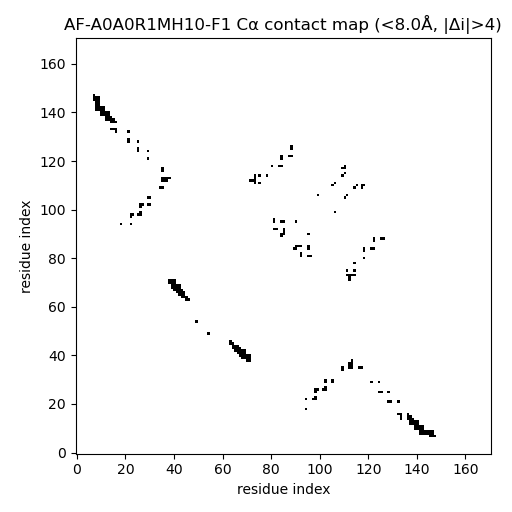 A 1 95 ? -0.908 -7.218 1.685 1.00 96.94 95 ILE A C 1
ATOM 766 O O . ILE A 1 95 ? -1.400 -7.682 0.660 1.00 96.94 95 ILE A O 1
ATOM 770 N N . ILE A 1 96 ? 0.156 -6.412 1.670 1.00 97.62 96 ILE A N 1
ATOM 771 C CA . ILE A 1 96 ? 0.779 -5.931 0.429 1.00 97.62 96 ILE A CA 1
ATOM 772 C C . ILE A 1 96 ? 1.231 -7.115 -0.434 1.00 97.62 96 ILE A C 1
ATOM 774 O O . ILE A 1 96 ? 0.897 -7.187 -1.615 1.00 97.62 96 ILE A O 1
ATOM 778 N N . ALA A 1 97 ? 1.920 -8.096 0.154 1.00 97.06 97 ALA A N 1
ATOM 779 C CA . ALA A 1 97 ? 2.360 -9.287 -0.566 1.00 97.06 97 ALA A CA 1
ATOM 780 C C . ALA A 1 97 ? 1.183 -10.099 -1.132 1.00 97.06 97 ALA A C 1
ATOM 782 O O . ALA A 1 97 ? 1.272 -10.599 -2.253 1.00 97.06 97 ALA A O 1
ATOM 783 N N . ARG A 1 98 ? 0.068 -10.226 -0.397 1.00 97.81 98 ARG A N 1
ATOM 784 C CA . ARG A 1 98 ? -1.147 -10.889 -0.904 1.00 97.81 98 ARG A CA 1
ATOM 785 C C . ARG A 1 98 ? -1.721 -10.157 -2.119 1.00 97.81 98 ARG A C 1
ATOM 787 O O . ARG A 1 98 ? -2.055 -10.809 -3.105 1.00 97.81 98 ARG A O 1
ATOM 794 N N . ILE A 1 99 ? -1.787 -8.828 -2.066 1.00 97.19 99 ILE A N 1
ATOM 795 C CA . ILE A 1 99 ? -2.308 -7.994 -3.156 1.00 97.19 99 ILE A CA 1
ATOM 796 C C . ILE A 1 99 ? -1.417 -8.103 -4.399 1.00 97.19 99 ILE A C 1
ATOM 798 O O . ILE A 1 99 ? -1.906 -8.427 -5.482 1.00 97.19 99 ILE A O 1
ATOM 802 N N . LEU A 1 100 ? -0.104 -7.906 -4.246 1.00 95.62 100 LEU A N 1
ATOM 803 C CA . LEU A 1 100 ? 0.845 -7.983 -5.360 1.00 95.62 100 LEU A CA 1
ATOM 804 C C . LEU A 1 100 ? 0.847 -9.375 -6.007 1.00 95.62 100 LEU A C 1
ATOM 806 O O . LEU A 1 100 ? 0.837 -9.479 -7.232 1.00 95.62 100 LEU A O 1
ATOM 810 N N . ASN A 1 101 ? 0.779 -10.450 -5.212 1.00 95.50 101 ASN A N 1
ATOM 811 C CA . ASN A 1 101 ? 0.671 -11.813 -5.742 1.00 95.50 101 ASN A CA 1
ATOM 812 C C . ASN A 1 101 ? -0.659 -12.054 -6.472 1.00 95.50 101 ASN A C 1
ATOM 814 O O . ASN A 1 101 ? -0.675 -12.672 -7.536 1.00 95.50 101 ASN A O 1
ATOM 818 N N . GLY A 1 102 ? -1.777 -11.540 -5.949 1.00 94.81 102 GLY A N 1
ATOM 819 C CA . GLY A 1 102 ? -3.080 -11.631 -6.614 1.00 94.81 102 GLY A CA 1
ATOM 820 C C . GLY A 1 102 ? -3.126 -10.913 -7.970 1.00 94.81 102 GLY A C 1
ATOM 821 O O . GLY A 1 102 ? -3.902 -11.300 -8.852 1.00 94.81 102 GLY A O 1
ATOM 822 N N . ALA A 1 103 ? -2.269 -9.904 -8.155 1.00 93.06 103 ALA A N 1
ATOM 823 C CA . ALA A 1 103 ? -2.095 -9.123 -9.378 1.00 93.06 103 ALA A CA 1
ATOM 824 C C . ALA A 1 103 ? -0.736 -9.368 -10.073 1.00 93.06 103 ALA A C 1
ATOM 826 O O . ALA A 1 103 ? -0.249 -8.491 -10.788 1.00 93.06 103 ALA A O 1
ATOM 827 N N . ALA A 1 104 ? -0.130 -10.551 -9.907 1.00 89.62 104 ALA A N 1
ATOM 828 C CA . ALA A 1 104 ? 1.240 -10.832 -10.353 1.00 89.62 104 ALA A CA 1
ATOM 829 C C . ALA A 1 104 ? 1.510 -10.506 -11.835 1.00 89.62 104 ALA A C 1
ATOM 831 O O . ALA A 1 104 ? 2.569 -9.979 -12.164 1.00 89.62 104 ALA A O 1
ATOM 832 N N . GLU A 1 105 ? 0.548 -10.753 -12.728 1.00 86.69 105 GLU A N 1
ATOM 833 C CA . GLU A 1 105 ? 0.667 -10.401 -14.150 1.00 86.69 105 GLU A CA 1
ATOM 834 C C . GLU A 1 105 ? 0.934 -8.900 -14.341 1.00 86.69 105 GLU A C 1
ATOM 836 O O . GLU A 1 105 ? 1.855 -8.506 -15.062 1.00 86.69 105 GLU A O 1
ATOM 841 N N . ARG A 1 106 ? 0.200 -8.054 -13.609 1.00 83.25 106 ARG A N 1
ATOM 842 C CA . ARG A 1 106 ? 0.362 -6.600 -13.636 1.00 83.25 106 ARG A CA 1
ATOM 843 C C . ARG A 1 106 ? 1.717 -6.172 -13.086 1.00 83.25 106 ARG A C 1
ATOM 845 O O . ARG A 1 106 ? 2.398 -5.377 -13.729 1.00 83.25 106 ARG A O 1
ATOM 852 N N . VAL A 1 107 ? 2.131 -6.758 -11.961 1.00 82.31 107 VAL A N 1
ATOM 853 C CA . VAL A 1 107 ? 3.462 -6.534 -11.373 1.00 82.31 107 VAL A CA 1
ATOM 854 C C . VAL A 1 107 ? 4.543 -6.840 -12.409 1.00 82.31 107 VAL A C 1
ATOM 856 O O . VAL A 1 107 ? 5.420 -6.021 -12.660 1.00 82.31 107 VAL A O 1
ATOM 859 N N . THR A 1 108 ? 4.467 -7.995 -13.077 1.00 80.38 108 THR A N 1
ATOM 860 C CA . THR A 1 108 ? 5.488 -8.388 -14.058 1.00 80.38 108 THR A CA 1
ATOM 861 C C . THR A 1 108 ? 5.518 -7.511 -15.306 1.00 80.38 108 THR A C 1
ATOM 863 O O . THR A 1 108 ? 6.593 -7.350 -15.889 1.00 80.38 108 THR A O 1
ATOM 866 N N . ALA A 1 109 ? 4.372 -6.959 -15.709 1.00 83.44 109 ALA A N 1
ATOM 867 C CA . ALA A 1 109 ? 4.251 -6.120 -16.891 1.00 83.44 109 ALA A CA 1
ATOM 868 C C . ALA A 1 109 ? 4.756 -4.692 -16.647 1.00 83.44 109 ALA A C 1
ATOM 870 O O . ALA A 1 109 ? 5.505 -4.185 -17.475 1.00 83.44 109 ALA A O 1
ATOM 871 N N . ASP A 1 110 ? 4.400 -4.068 -15.521 1.00 85.31 110 ASP A N 1
ATOM 872 C CA . ASP A 1 110 ? 4.671 -2.641 -15.301 1.00 85.31 110 ASP A CA 1
ATOM 873 C C . ASP A 1 110 ? 5.880 -2.338 -14.454 1.00 85.31 110 ASP A C 1
ATOM 875 O O . ASP A 1 110 ? 6.631 -1.416 -14.775 1.00 85.31 110 ASP A O 1
ATOM 879 N N . PHE A 1 111 ? 6.099 -3.115 -13.396 1.00 87.31 111 PHE A N 1
ATOM 880 C CA . PHE A 1 111 ? 7.190 -2.832 -12.475 1.00 87.31 111 PHE A CA 1
ATOM 881 C C . PHE A 1 111 ? 8.537 -2.871 -13.203 1.00 87.31 111 PHE A C 1
ATOM 883 O O . PHE A 1 111 ? 9.416 -2.063 -12.945 1.00 87.31 111 PHE A O 1
ATOM 890 N N . LYS A 1 112 ? 8.682 -3.747 -14.206 1.00 84.44 112 LYS A N 1
ATOM 891 C CA . LYS A 1 112 ? 9.888 -3.817 -15.046 1.00 84.44 112 LYS A CA 1
ATOM 892 C C . LYS A 1 112 ? 10.045 -2.637 -16.009 1.00 84.44 112 LYS A C 1
ATOM 894 O O . LYS A 1 112 ? 11.151 -2.388 -16.481 1.00 84.44 112 LYS A O 1
ATOM 899 N N . ILE A 1 113 ? 8.948 -1.971 -16.369 1.00 84.88 113 ILE A N 1
ATOM 900 C CA . ILE A 1 113 ? 8.943 -0.856 -17.323 1.00 84.88 113 ILE A CA 1
ATOM 901 C C . ILE A 1 113 ? 9.342 0.438 -16.625 1.00 84.88 113 ILE A C 1
ATOM 903 O O . ILE A 1 113 ? 10.134 1.200 -17.176 1.00 84.88 113 ILE A O 1
ATOM 907 N N . ASN A 1 114 ? 8.768 0.687 -15.450 1.00 87.94 114 ASN A N 1
ATOM 908 C CA . ASN A 1 114 ? 9.045 1.862 -14.641 1.00 87.94 114 ASN A CA 1
ATOM 909 C C . ASN A 1 114 ? 8.730 1.545 -13.167 1.00 87.94 114 ASN A C 1
ATOM 911 O O . ASN A 1 114 ? 7.586 1.723 -12.745 1.00 87.94 114 ASN A O 1
ATOM 915 N N . PRO A 1 115 ? 9.719 1.059 -12.394 1.00 89.75 115 PRO A N 1
ATOM 916 C CA . PRO A 1 115 ? 9.518 0.666 -11.002 1.00 89.75 115 PRO A CA 1
ATOM 917 C C . PRO A 1 115 ? 8.992 1.807 -10.131 1.00 89.75 115 PRO A C 1
ATOM 919 O O . PRO A 1 115 ? 8.064 1.592 -9.364 1.00 89.75 115 PRO A O 1
ATOM 922 N N . VAL A 1 116 ? 9.532 3.020 -10.311 1.00 89.56 116 VAL A N 1
ATOM 923 C CA . VAL A 1 116 ? 9.176 4.210 -9.517 1.00 89.56 116 VAL A CA 1
ATOM 924 C C . VAL A 1 116 ? 7.717 4.590 -9.746 1.00 89.56 116 VAL A C 1
ATOM 926 O O . VAL A 1 116 ? 6.949 4.692 -8.799 1.00 89.56 116 VAL A O 1
ATOM 929 N N . ALA A 1 117 ? 7.305 4.728 -11.010 1.00 90.12 117 ALA A N 1
ATOM 930 C CA . ALA A 1 117 ? 5.915 5.067 -11.308 1.00 90.12 117 ALA A CA 1
ATOM 931 C C . ALA A 1 117 ? 4.945 3.952 -10.892 1.00 90.12 117 ALA A C 1
ATOM 933 O O . ALA A 1 117 ? 3.794 4.232 -10.574 1.00 90.12 117 ALA A O 1
ATOM 934 N N . TYR A 1 118 ? 5.386 2.688 -10.908 1.00 91.75 118 TYR A N 1
ATOM 935 C CA . TYR A 1 118 ? 4.579 1.575 -10.407 1.00 91.75 118 TYR A CA 1
ATOM 936 C C . TYR A 1 118 ? 4.404 1.619 -8.897 1.00 91.75 118 TYR A C 1
ATOM 938 O O . TYR A 1 118 ? 3.292 1.429 -8.416 1.00 91.75 118 TYR A O 1
ATOM 946 N N . GLU A 1 119 ? 5.476 1.891 -8.162 1.00 93.12 119 GLU A N 1
ATOM 947 C CA . GLU A 1 119 ? 5.443 2.098 -6.719 1.00 93.12 119 GLU A CA 1
ATOM 948 C C . GLU A 1 119 ? 4.471 3.223 -6.341 1.00 93.12 119 GLU A C 1
ATOM 950 O O . GLU A 1 119 ? 3.542 2.967 -5.572 1.00 93.12 119 GLU A O 1
ATOM 955 N N . GLU A 1 120 ? 4.606 4.404 -6.953 1.00 93.31 120 GLU A N 1
ATOM 956 C CA . GLU A 1 120 ? 3.713 5.553 -6.732 1.00 93.31 120 GLU A CA 1
ATOM 957 C C . GLU A 1 120 ? 2.252 5.203 -7.053 1.00 93.31 120 GLU A C 1
ATOM 959 O O . GLU A 1 120 ? 1.372 5.338 -6.204 1.00 93.31 120 GLU A O 1
ATOM 964 N N . TYR A 1 121 ? 1.994 4.651 -8.244 1.00 93.94 121 TYR A N 1
ATOM 965 C CA . TYR A 1 121 ? 0.644 4.281 -8.674 1.00 93.94 121 TYR A CA 1
ATOM 966 C C . TYR A 1 121 ? -0.038 3.295 -7.715 1.00 93.94 121 TYR A C 1
ATOM 968 O O . TYR A 1 121 ? -1.212 3.455 -7.372 1.00 93.94 121 TYR A O 1
ATOM 976 N N . VAL A 1 122 ? 0.678 2.245 -7.300 1.00 95.06 122 VAL A N 1
ATOM 977 C CA . VAL A 1 122 ? 0.124 1.244 -6.384 1.00 95.06 122 VAL A CA 1
ATOM 978 C C . VAL A 1 122 ? -0.076 1.848 -4.996 1.00 95.06 122 VAL A C 1
ATOM 980 O O . VAL A 1 122 ? -1.093 1.560 -4.368 1.00 95.06 122 VAL A O 1
ATOM 983 N N . GLY A 1 123 ? 0.848 2.685 -4.520 1.00 96.38 123 GLY A N 1
ATOM 984 C CA . GLY A 1 123 ? 0.725 3.385 -3.241 1.00 96.38 123 GLY A CA 1
ATOM 985 C C . GLY A 1 123 ? -0.538 4.242 -3.172 1.00 96.38 123 GLY A C 1
ATOM 986 O O . GLY A 1 123 ? -1.352 4.060 -2.262 1.00 96.38 123 GLY A O 1
ATOM 987 N N . ASP A 1 124 ? -0.745 5.090 -4.180 1.00 95.69 124 ASP A N 1
ATOM 988 C CA . ASP A 1 124 ? -1.911 5.973 -4.286 1.00 95.69 124 ASP A CA 1
ATOM 989 C C . ASP A 1 124 ? -3.220 5.180 -4.326 1.00 95.69 124 ASP A C 1
ATOM 991 O O . ASP A 1 124 ? -4.135 5.431 -3.538 1.00 95.69 124 ASP A O 1
ATOM 995 N N . LEU A 1 125 ? -3.289 4.157 -5.187 1.00 95.50 125 LEU A N 1
ATOM 996 C CA . LEU A 1 125 ? -4.473 3.308 -5.306 1.00 95.50 125 LEU A CA 1
ATOM 997 C C . LEU A 1 125 ? -4.812 2.615 -3.980 1.00 95.50 125 LEU A C 1
ATOM 999 O O . LEU A 1 125 ? -5.979 2.518 -3.599 1.00 95.50 125 LEU A O 1
ATOM 1003 N N . LEU A 1 126 ? -3.808 2.092 -3.273 1.00 96.69 126 LEU A N 1
ATOM 1004 C CA . LEU A 1 126 ? -4.029 1.404 -2.004 1.00 96.69 126 LEU A CA 1
ATOM 1005 C C . LEU A 1 126 ? -4.484 2.361 -0.903 1.00 96.69 126 LEU A C 1
ATOM 1007 O O . LEU A 1 126 ? -5.328 1.969 -0.096 1.00 96.69 126 LEU A O 1
ATOM 1011 N N . ASN A 1 127 ? -3.970 3.592 -0.871 1.00 96.94 127 ASN A N 1
ATOM 1012 C CA . ASN A 1 127 ? -4.428 4.611 0.068 1.00 96.94 127 ASN A CA 1
ATOM 1013 C C . ASN A 1 127 ? -5.883 5.013 -0.199 1.00 96.94 127 ASN A C 1
ATOM 1015 O O . ASN A 1 127 ? -6.686 4.954 0.732 1.00 96.94 127 ASN A O 1
ATOM 1019 N N . GLU A 1 128 ? -6.249 5.277 -1.457 1.00 95.56 128 GLU A N 1
ATOM 1020 C CA . GLU A 1 128 ? -7.633 5.580 -1.852 1.00 95.56 128 GLU A CA 1
ATOM 1021 C C . GLU A 1 128 ? -8.597 4.461 -1.419 1.00 95.56 128 GLU A C 1
ATOM 1023 O O . GLU A 1 128 ? -9.634 4.700 -0.795 1.00 95.56 128 GLU A O 1
ATOM 1028 N N . LEU A 1 129 ? -8.257 3.205 -1.720 1.00 94.94 129 LEU A N 1
ATOM 1029 C CA . LEU A 1 129 ? -9.108 2.066 -1.371 1.00 94.94 129 LEU A CA 1
ATOM 1030 C C . LEU A 1 129 ? -9.198 1.850 0.138 1.00 94.94 129 LEU A C 1
ATOM 1032 O O . LEU A 1 129 ? -10.261 1.491 0.640 1.00 94.94 129 LEU A O 1
ATOM 1036 N N . LYS A 1 130 ? -8.097 2.054 0.865 1.00 94.56 130 LYS A N 1
ATOM 1037 C CA . LYS A 1 130 ? -8.048 1.898 2.321 1.00 94.56 130 LYS A CA 1
ATOM 1038 C C . LYS A 1 130 ? -8.913 2.952 3.007 1.00 94.56 130 LYS A C 1
ATOM 1040 O O . LYS A 1 130 ? -9.671 2.600 3.903 1.00 94.56 130 LYS A O 1
ATOM 1045 N N . GLU A 1 131 ? -8.826 4.211 2.587 1.00 92.44 131 GLU A N 1
ATOM 1046 C CA . GLU A 1 131 ? -9.643 5.303 3.131 1.00 92.44 131 GLU A CA 1
ATOM 1047 C C . GLU A 1 131 ? -11.137 5.034 2.940 1.00 92.44 131 GLU A C 1
ATOM 1049 O O . GLU A 1 131 ? -11.898 5.097 3.907 1.00 92.44 131 GLU A O 1
ATOM 1054 N N . ASN A 1 132 ? -11.538 4.631 1.731 1.00 91.38 132 ASN A N 1
ATOM 1055 C CA . ASN A 1 132 ? -12.921 4.254 1.442 1.00 91.38 132 ASN A CA 1
ATOM 1056 C C . ASN A 1 132 ? -13.375 3.059 2.292 1.00 91.38 132 ASN A C 1
ATOM 1058 O O . ASN A 1 132 ? -14.435 3.102 2.913 1.00 91.38 132 ASN A O 1
ATOM 1062 N N . HIS A 1 133 ? -12.549 2.014 2.386 1.00 90.25 133 HIS A N 1
ATOM 1063 C CA . HIS A 1 133 ? -12.893 0.820 3.155 1.00 90.25 133 HIS A CA 1
ATOM 1064 C C . HIS A 1 133 ? -13.008 1.102 4.662 1.00 90.25 133 HIS A C 1
ATOM 1066 O O . HIS A 1 133 ? -13.868 0.535 5.331 1.00 90.25 133 HIS A O 1
ATOM 1072 N N . ILE A 1 134 ? -12.184 2.001 5.209 1.00 89.00 134 ILE A N 1
ATOM 1073 C CA . ILE A 1 134 ? -12.302 2.445 6.604 1.00 89.00 134 ILE A CA 1
ATOM 1074 C C . ILE A 1 134 ? -13.582 3.262 6.802 1.00 89.00 134 ILE A C 1
ATOM 1076 O O . ILE A 1 134 ? -14.308 3.018 7.765 1.00 89.00 134 ILE A O 1
ATOM 1080 N N . ALA A 1 135 ? -13.872 4.207 5.904 1.00 87.62 135 ALA A N 1
ATOM 1081 C CA . ALA A 1 135 ? -15.046 5.072 6.005 1.00 87.62 135 ALA A CA 1
ATOM 1082 C C . ALA A 1 135 ? -16.365 4.281 5.981 1.00 87.62 135 ALA A C 1
ATOM 1084 O O . ALA A 1 135 ? -17.297 4.618 6.706 1.00 87.62 135 ALA A O 1
ATOM 1085 N N . GLU A 1 136 ? -16.433 3.204 5.197 1.00 85.56 136 GLU A N 1
ATOM 1086 C CA . GLU A 1 136 ? -17.601 2.316 5.132 1.00 85.56 136 GLU A CA 1
ATOM 1087 C C . GLU A 1 136 ? -17.807 1.479 6.407 1.00 85.56 136 GLU A C 1
ATOM 1089 O O . GLU A 1 136 ? -18.930 1.063 6.687 1.00 85.56 136 GLU A O 1
ATOM 1094 N N . ASN A 1 137 ? -16.748 1.242 7.190 1.00 83.44 137 ASN A N 1
ATOM 1095 C CA . ASN A 1 137 ? -16.756 0.297 8.311 1.00 83.44 137 ASN A CA 1
ATOM 1096 C C . ASN A 1 137 ? -16.465 0.938 9.680 1.00 83.44 137 ASN A C 1
ATOM 1098 O O . ASN A 1 137 ? -16.121 0.234 10.638 1.00 83.44 137 ASN A O 1
ATOM 1102 N N . ILE A 1 138 ? -16.596 2.263 9.790 1.00 85.31 138 ILE A N 1
ATOM 1103 C CA . ILE A 1 138 ? -16.460 2.973 11.063 1.00 85.31 138 ILE A CA 1
ATOM 1104 C C . ILE A 1 138 ? -17.789 2.990 11.827 1.00 85.31 138 ILE A C 1
ATOM 1106 O O . ILE A 1 138 ? -18.828 3.408 11.316 1.00 85.31 138 ILE A O 1
ATOM 1110 N N . VAL A 1 139 ? -17.753 2.557 13.087 1.00 81.56 139 VAL A N 1
ATOM 1111 C CA . VAL A 1 139 ? -18.904 2.582 13.994 1.00 81.56 139 VAL A CA 1
ATOM 1112 C C . VAL A 1 139 ? -18.580 3.476 15.185 1.00 81.56 139 VAL A C 1
ATOM 1114 O O . VAL A 1 139 ? -17.662 3.195 15.956 1.00 81.56 139 VAL A O 1
ATOM 1117 N N . TYR A 1 140 ? -19.352 4.549 15.358 1.00 81.88 140 TYR A N 1
ATOM 1118 C CA . TYR A 1 140 ? -19.212 5.466 16.489 1.00 81.88 140 TYR A CA 1
ATOM 1119 C C . TYR A 1 140 ? -20.063 5.014 17.675 1.00 81.88 140 TYR A C 1
ATOM 1121 O O . TYR A 1 140 ? -21.241 4.687 17.527 1.00 81.88 140 TYR A O 1
ATOM 1129 N N . LYS A 1 141 ? -19.476 5.045 18.872 1.00 81.31 141 LYS A N 1
ATOM 1130 C CA . LYS A 1 141 ? -20.149 4.758 20.142 1.00 81.31 141 LYS A CA 1
ATOM 1131 C C . LYS A 1 141 ? -20.043 5.977 21.050 1.00 81.31 141 LYS A C 1
ATOM 1133 O O . LYS A 1 141 ? -18.955 6.514 21.252 1.00 81.31 141 L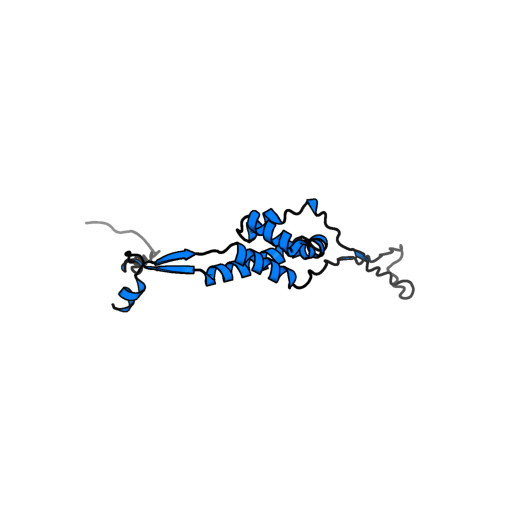YS A O 1
ATOM 1138 N N . MET A 1 142 ? -21.174 6.420 21.590 1.00 82.56 142 MET A N 1
ATOM 1139 C CA . MET A 1 142 ? -21.194 7.457 22.624 1.00 82.56 142 MET A CA 1
ATOM 1140 C C . MET A 1 142 ? -20.600 6.899 23.916 1.00 82.56 142 MET A C 1
ATOM 1142 O O . MET A 1 142 ? -20.849 5.742 24.258 1.00 82.56 142 MET A O 1
ATOM 1146 N N . THR A 1 143 ? -19.813 7.712 24.613 1.00 83.38 143 THR A N 1
ATOM 1147 C CA . THR A 1 143 ? -19.338 7.398 25.961 1.00 83.38 143 THR A CA 1
ATOM 1148 C C . THR A 1 143 ? -20.146 8.183 26.994 1.00 83.38 143 THR A C 1
ATOM 1150 O O . THR A 1 143 ? -20.849 9.137 26.656 1.00 83.38 143 THR A O 1
ATOM 1153 N N . ASP A 1 144 ? -20.040 7.791 28.264 1.00 81.25 144 ASP A N 1
ATOM 1154 C CA . ASP A 1 144 ? -20.693 8.498 29.376 1.00 81.25 144 ASP A CA 1
ATOM 1155 C C . ASP A 1 144 ? -19.984 9.817 29.746 1.00 81.25 144 ASP A C 1
ATOM 1157 O O . ASP A 1 144 ? -20.420 10.536 30.643 1.00 81.25 144 ASP A O 1
ATOM 1161 N N . GLU A 1 145 ? -18.883 10.149 29.066 1.00 83.44 145 GLU A N 1
ATOM 1162 C CA . GLU A 1 145 ? -18.111 11.361 29.317 1.00 83.44 145 GLU A CA 1
ATOM 1163 C C . GLU A 1 145 ? -18.616 12.548 28.494 1.00 83.44 145 GLU A C 1
ATOM 1165 O O . GLU A 1 145 ? -18.990 12.426 27.324 1.00 83.44 145 GLU A O 1
ATOM 1170 N N . GLU A 1 146 ? -18.532 13.735 29.089 1.00 84.19 146 GLU A N 1
ATOM 1171 C CA . GLU A 1 146 ? -18.866 14.997 28.439 1.00 84.19 146 GLU A CA 1
ATOM 1172 C C . GLU A 1 146 ? -17.640 15.910 28.363 1.00 84.19 146 GLU A C 1
ATOM 1174 O O . GLU A 1 146 ? -16.727 15.854 29.192 1.00 84.19 146 GLU A O 1
ATOM 1179 N N . TRP A 1 147 ? -17.606 16.748 27.338 1.00 80.81 147 TRP A N 1
ATOM 1180 C CA . TRP A 1 147 ? -16.691 17.870 27.236 1.00 80.81 147 TRP A CA 1
ATOM 1181 C C . TRP A 1 147 ? -17.163 19.009 28.140 1.00 80.81 147 TRP A C 1
ATOM 1183 O O . TRP A 1 147 ? -18.354 19.321 28.193 1.00 80.81 147 TRP A O 1
ATOM 1193 N N . ASP A 1 148 ? -16.220 19.653 28.827 1.00 77.81 148 ASP A N 1
ATOM 1194 C CA . ASP A 1 148 ? -16.508 20.824 29.650 1.00 77.81 148 ASP A CA 1
ATOM 1195 C C . ASP A 1 148 ? -16.686 22.074 28.767 1.00 77.81 148 ASP A C 1
ATOM 1197 O O . ASP A 1 148 ? -15.926 22.307 27.824 1.00 77.81 148 ASP A O 1
ATOM 1201 N N . ALA A 1 149 ? -17.680 22.905 29.087 1.00 73.31 149 ALA A N 1
ATOM 1202 C CA . ALA A 1 149 ? -17.911 24.189 28.428 1.00 73.31 149 ALA A CA 1
ATOM 1203 C C . ALA A 1 149 ? -16.746 25.175 28.639 1.00 73.31 149 ALA A C 1
ATOM 1205 O O . ALA A 1 149 ? -16.620 26.153 27.898 1.00 73.31 149 ALA A O 1
ATOM 1206 N N . GLU A 1 150 ? -15.875 24.921 29.620 1.00 71.31 150 GLU A N 1
ATOM 1207 C CA . GLU A 1 150 ? -14.652 25.696 29.841 1.00 71.31 150 GLU A CA 1
ATOM 1208 C C . GLU A 1 150 ? -13.650 25.632 28.680 1.00 71.31 150 GLU A C 1
ATOM 1210 O O . GLU A 1 150 ? -12.830 26.538 28.561 1.00 71.31 150 GLU A O 1
ATOM 1215 N N . LEU A 1 151 ? -13.776 24.670 27.755 1.00 64.38 151 LEU A N 1
ATOM 1216 C CA . LEU A 1 151 ? -12.973 24.609 26.521 1.00 64.38 151 LEU A CA 1
ATOM 1217 C C . LEU A 1 151 ? -13.076 25.874 25.651 1.00 64.38 151 LEU A C 1
ATOM 1219 O O . LEU A 1 151 ? -12.176 26.149 24.861 1.00 64.38 151 LEU A O 1
ATOM 1223 N N . PHE A 1 152 ? -14.158 26.646 25.789 1.00 66.88 152 PHE A N 1
ATOM 1224 C CA . PHE A 1 152 ? -14.370 27.892 25.045 1.00 66.88 152 PHE A CA 1
ATOM 1225 C C . PHE A 1 152 ? -13.974 29.147 25.828 1.00 66.88 152 PHE A C 1
ATOM 1227 O O . PHE A 1 152 ? -14.048 30.253 25.288 1.00 66.88 152 PHE A O 1
ATOM 1234 N N . LYS A 1 153 ? -13.554 29.015 27.093 1.00 66.69 153 LYS A N 1
ATOM 1235 C CA . LYS A 1 153 ? -13.033 30.143 27.868 1.00 66.69 153 LYS A CA 1
ATOM 1236 C C . LYS A 1 153 ? -11.589 30.395 27.430 1.00 66.69 153 LYS A C 1
ATOM 1238 O O . LYS A 1 153 ? -10.654 29.821 27.974 1.00 66.69 153 LYS A O 1
ATOM 1243 N N . SER A 1 154 ? -11.402 31.254 26.430 1.00 63.88 154 SER A N 1
ATOM 1244 C CA . SER A 1 154 ? -10.080 31.794 26.104 1.00 63.88 154 SER A CA 1
ATOM 1245 C C . SER A 1 154 ? -9.512 32.542 27.314 1.00 63.88 154 SER A C 1
ATOM 1247 O O . SER A 1 154 ? -10.235 33.335 27.926 1.00 63.88 154 SER A O 1
ATOM 1249 N N . GLU A 1 155 ? -8.224 32.362 27.624 1.00 63.69 155 GLU A N 1
ATOM 1250 C CA . GLU A 1 155 ? -7.515 33.302 28.500 1.00 63.69 155 GLU A CA 1
ATOM 1251 C C . GLU A 1 155 ? -7.722 34.732 27.969 1.00 63.69 155 GLU A C 1
ATOM 1253 O O . GLU A 1 155 ? -7.692 34.938 26.748 1.00 63.69 155 GLU A O 1
ATOM 1258 N N . PRO A 1 156 ? -7.969 35.734 28.834 1.00 54.66 156 PRO A N 1
ATOM 1259 C CA . PRO A 1 156 ? -8.094 37.105 28.369 1.00 54.66 156 PRO A CA 1
ATOM 1260 C C . PRO A 1 156 ? -6.801 37.482 27.646 1.00 54.66 156 PRO A C 1
ATOM 1262 O O . PRO A 1 156 ? -5.722 37.386 28.231 1.00 54.66 156 PRO A O 1
ATOM 1265 N N . LEU A 1 157 ? -6.924 37.888 26.377 1.00 57.94 157 LEU A N 1
ATOM 1266 C CA . LEU A 1 157 ? -5.831 38.407 25.556 1.00 57.94 157 LEU A CA 1
ATOM 1267 C C . LEU A 1 157 ? -5.037 39.424 26.381 1.00 57.94 157 LEU A C 1
ATOM 1269 O O . LEU A 1 157 ? -5.471 40.560 26.581 1.00 57.94 157 LEU A O 1
ATOM 1273 N N . ARG A 1 158 ? -3.880 39.011 26.902 1.00 52.31 158 ARG A N 1
ATOM 1274 C CA . ARG A 1 158 ? -2.990 39.896 27.645 1.00 52.31 158 ARG A CA 1
ATOM 1275 C C . ARG A 1 158 ? -2.242 40.721 26.606 1.00 52.31 158 ARG A C 1
ATOM 1277 O O . ARG A 1 158 ? -1.175 40.338 26.141 1.00 52.31 158 ARG A O 1
ATOM 1284 N N . GLY A 1 159 ? -2.853 41.828 26.191 1.00 46.72 159 GLY A N 1
ATOM 1285 C CA . GLY A 1 159 ? -2.173 42.847 25.406 1.00 46.72 159 GLY A CA 1
ATOM 1286 C C . GLY A 1 159 ? -0.996 43.370 26.220 1.00 46.72 159 GLY A C 1
ATOM 1287 O O . GLY A 1 159 ? -1.188 44.093 27.196 1.00 46.72 159 GLY A O 1
ATOM 1288 N N . VAL A 1 160 ? 0.220 42.965 25.859 1.00 54.81 160 VAL A N 1
ATOM 1289 C CA . VAL A 1 160 ? 1.427 43.638 26.332 1.00 54.81 160 VAL A CA 1
ATOM 1290 C C . VAL A 1 160 ? 1.449 44.985 25.624 1.00 54.81 160 VAL A C 1
ATOM 1292 O O . VAL A 1 160 ? 1.685 45.059 24.422 1.00 54.81 160 VAL A O 1
ATOM 1295 N N . VAL A 1 161 ? 1.134 46.045 26.364 1.00 51.69 161 VAL A N 1
ATOM 1296 C CA . VAL A 1 161 ? 1.384 47.410 25.907 1.00 51.69 161 VAL A CA 1
ATOM 1297 C C . VAL A 1 161 ? 2.876 47.650 26.107 1.00 51.69 161 VAL A C 1
ATOM 1299 O O . VAL A 1 161 ? 3.344 47.861 27.224 1.00 51.69 161 VAL A O 1
ATOM 1302 N N . GLU A 1 162 ? 3.637 47.518 25.030 1.00 46.69 162 GLU A N 1
ATOM 1303 C CA . GLU A 1 162 ? 5.033 47.931 24.967 1.00 46.69 162 GLU A CA 1
ATOM 1304 C C . GLU A 1 162 ? 5.056 49.464 24.848 1.00 46.69 162 GLU A C 1
ATOM 1306 O O . GLU A 1 162 ? 4.621 50.016 23.837 1.00 46.69 162 GLU A O 1
ATOM 1311 N N . GLY A 1 163 ? 5.472 50.165 25.910 1.00 41.31 163 GLY A N 1
ATOM 1312 C CA . GLY A 1 163 ? 5.583 51.627 25.880 1.00 41.31 163 GLY A CA 1
ATOM 1313 C C . GLY A 1 163 ? 5.726 52.319 27.239 1.00 41.31 163 GLY A C 1
ATOM 1314 O O . GLY A 1 163 ? 4.739 52.614 27.899 1.00 41.31 163 GLY A O 1
ATOM 1315 N N . ASP A 1 164 ? 6.978 52.636 27.566 1.00 37.66 164 ASP A N 1
ATOM 1316 C CA . ASP A 1 164 ? 7.467 53.819 28.290 1.00 37.66 164 ASP A CA 1
ATOM 1317 C C . ASP A 1 164 ? 7.277 54.039 29.811 1.00 37.66 164 ASP A C 1
ATOM 1319 O O . ASP A 1 164 ? 6.325 54.629 30.311 1.00 37.66 164 ASP A O 1
ATOM 1323 N N . THR A 1 165 ? 8.412 53.789 30.480 1.00 34.84 165 THR A N 1
ATOM 1324 C CA . THR A 1 165 ? 9.077 54.554 31.557 1.00 34.84 165 THR A CA 1
ATOM 1325 C C . THR A 1 165 ? 8.589 54.457 33.015 1.00 34.84 165 THR A C 1
ATOM 1327 O O . THR A 1 165 ? 7.479 54.861 33.353 1.00 34.84 165 THR A O 1
ATOM 1330 N N . PRO A 1 166 ? 9.480 54.032 33.940 1.00 43.47 166 PRO A N 1
ATOM 1331 C CA . PRO A 1 166 ? 9.324 54.238 35.372 1.00 43.47 166 PRO A CA 1
ATOM 1332 C C . PRO A 1 166 ? 9.971 55.569 35.773 1.00 43.47 166 PRO A C 1
ATOM 1334 O O . PRO A 1 166 ? 11.147 55.773 35.488 1.00 43.47 166 PRO A O 1
ATOM 1337 N N . ASN A 1 167 ? 9.230 56.456 36.444 1.00 36.50 167 ASN A N 1
ATOM 1338 C CA . ASN A 1 167 ? 9.741 57.371 37.476 1.00 36.50 167 ASN A CA 1
ATOM 1339 C C . ASN A 1 167 ? 8.602 58.236 38.039 1.00 36.50 167 ASN A C 1
ATOM 1341 O O . ASN A 1 167 ? 8.018 59.031 37.314 1.00 36.50 167 ASN A O 1
ATOM 1345 N N . MET A 1 168 ? 8.321 58.119 39.339 1.00 29.81 168 MET A N 1
ATOM 1346 C CA . MET A 1 168 ? 8.626 59.159 40.336 1.00 29.81 168 MET A CA 1
ATOM 1347 C C . MET A 1 168 ? 8.065 58.778 41.723 1.00 29.81 168 MET A C 1
ATOM 1349 O O . MET A 1 168 ? 6.861 58.747 41.931 1.00 29.81 168 MET A O 1
ATOM 1353 N N . VAL A 1 169 ? 8.991 58.476 42.642 1.00 36.47 169 VAL A N 1
ATOM 1354 C CA . VAL A 1 169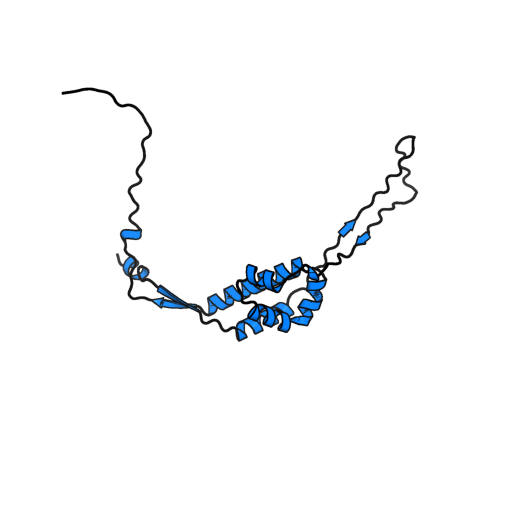 ? 9.189 59.093 43.974 1.00 36.47 169 VAL A CA 1
ATOM 1355 C C . VAL A 1 169 ? 7.967 59.356 44.890 1.00 36.47 169 VAL A C 1
ATOM 1357 O O . VAL A 1 169 ? 7.164 60.240 44.629 1.00 36.47 169 VAL A O 1
ATOM 1360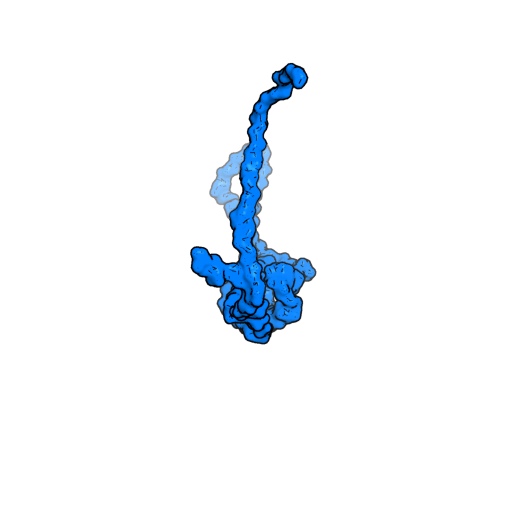 N N . SER A 1 170 ? 7.999 58.649 46.032 1.00 34.16 170 SER A N 1
ATOM 1361 C CA . SER A 1 170 ? 7.689 59.021 47.437 1.00 34.16 170 SER A CA 1
ATOM 1362 C C . SER A 1 170 ? 6.383 59.731 47.819 1.00 34.16 170 SER A C 1
ATOM 1364 O O . SER A 1 170 ? 6.151 60.853 47.386 1.00 34.16 170 SER A O 1
ATOM 1366 N N . VAL A 1 171 ? 5.665 59.171 48.808 1.00 41.03 171 VAL A N 1
ATOM 1367 C CA . VAL A 1 171 ? 5.688 59.565 50.245 1.00 41.03 171 VAL A CA 1
ATOM 1368 C C . VAL A 1 171 ? 5.410 58.324 51.092 1.00 41.03 171 VAL A C 1
ATOM 1370 O O . VAL A 1 171 ? 4.533 57.532 50.682 1.00 41.03 171 VAL A O 1
#

pLDDT: mean 75.06, std 21.1, range [29.81, 97.81]

Foldseek 3Di:
DVVQVVPFWDKDKDFDFDLVVLLVVLLVVLQVDDADDFDWDFDFDDPDDDDPPDDDPPVPDDPPRPGDGDGDFDPCVPDDLLVLLCVLAVDHSVSVVSNCVSNVVSCVRHCRRPVVVVSVVSSVSSNVSVVVSRVVGMDMDTDPDGHDPCVPVDDPPPPPPPDDDDDDDDD

Organism: NCBI:txid1423792

Sequence (171 aa):
MDLWNHINKKTTYEIHFDEDQFVNLAVARLKQGSPISRVQYTTRMASIKQSDGGIIYDAEQGDGTRETVAKAEYDLSKFDILTYLQNETGLTRRIIARILNGAAERVTADFKINPVAYEEYVGDLLNELKENHIAENIVYKMTDEEWDAELFKSEPLRGVVEGDTPNMVSV

Radius of gyration: 32.13 Å; Cα contacts (8 Å, |Δi|>4): 144; chains: 1; bounding box: 70×71×98 Å

Secondary structure (DSSP, 8-state):
-HHHHHH-EEEEEEE---HHHHHHHHHHHHHHSPPPPPPEEEE--------TT-----TTS------EEEEPPP-GGG--HHHHHHHHH---HHHHHHHHHHTHHHHHHHTTT-HHHHHHHHHHHHHHHHHHHHHHTEEEEEEEEE--GGGG-PPP---------------